Protein AF-A0A9E5P0I9-F1 (afdb_monomer)

Nearest PDB structures (foldseek):
  3jz0-assembly1_B  TM=6.121E-01  e=3.440E-01  Enterococcus faecium
  4ebj-assembly1_B  TM=6.739E-01  e=6.972E-01  Pseudomonas aeruginosa
  4ebk-assembly1_B  TM=6.280E-01  e=1.065E+00  Pseudomonas aeruginosa

Foldseek 3Di:
DDPVLVVVQVVVVVVVVVLFAWPDKDWDDCVVVVNDDPPDDIDMDTDTPDDDPVNPDD

Solvent-accessible surface area (backbone atoms only — not comparable to full-atom values): 3680 Å² total; per-residue (Å²): 91,54,75,67,54,54,52,52,51,51,53,51,50,54,60,47,50,77,78,39,62,67,74,42,79,46,72,38,66,46,39,56,73,56,78,49,61,95,86,52,73,86,46,72,50,76,41,56,82,72,84,54,78,79,77,65,65,127

Sequence (58 aa):
MAENDLKIANELKNRLSEVVQLLDFSVFGSRAKGDADEYSDMDVFLKVERIDRDTKKD

Mean predicted aligned error: 4.51 Å

Structure (mmCIF, N/CA/C/O backbone):
data_AF-A0A9E5P0I9-F1
#
_entry.id   AF-A0A9E5P0I9-F1
#
loop_
_atom_site.group_PDB
_atom_site.id
_atom_site.type_symbol
_atom_site.label_atom_id
_atom_site.label_alt_id
_atom_site.label_comp_id
_atom_site.label_asym_id
_atom_site.label_entity_id
_atom_site.label_seq_id
_atom_site.pdbx_PDB_ins_code
_atom_site.Cartn_x
_atom_site.Cartn_y
_atom_site.Cartn_z
_atom_site.occupancy
_atom_site.B_iso_or_equiv
_atom_site.auth_seq_id
_atom_site.auth_comp_id
_atom_site.auth_asym_id
_atom_site.auth_atom_id
_atom_site.pdbx_PDB_model_num
ATOM 1 N N . MET A 1 1 ? 7.926 -6.368 -9.363 1.00 78.62 1 MET A N 1
ATOM 2 C CA . MET A 1 1 ? 7.835 -5.157 -8.526 1.00 78.62 1 MET A CA 1
ATOM 3 C C . MET A 1 1 ? 9.231 -4.602 -8.295 1.00 78.62 1 MET A C 1
ATOM 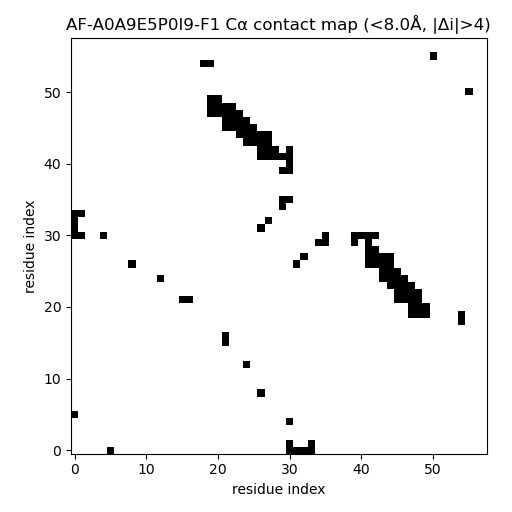5 O O . MET A 1 1 ? 10.110 -5.373 -7.920 1.00 78.62 1 MET A O 1
ATOM 9 N N . ALA A 1 2 ? 9.449 -3.318 -8.575 1.00 88.31 2 ALA A N 1
ATOM 10 C CA . ALA A 1 2 ? 10.738 -2.665 -8.360 1.00 88.31 2 ALA A CA 1
ATOM 11 C C . ALA A 1 2 ? 10.952 -2.328 -6.873 1.00 88.31 2 ALA A C 1
ATOM 13 O O . ALA A 1 2 ? 10.003 -2.246 -6.096 1.00 88.31 2 ALA A O 1
ATOM 14 N N . GLU A 1 3 ? 12.199 -2.082 -6.465 1.00 90.12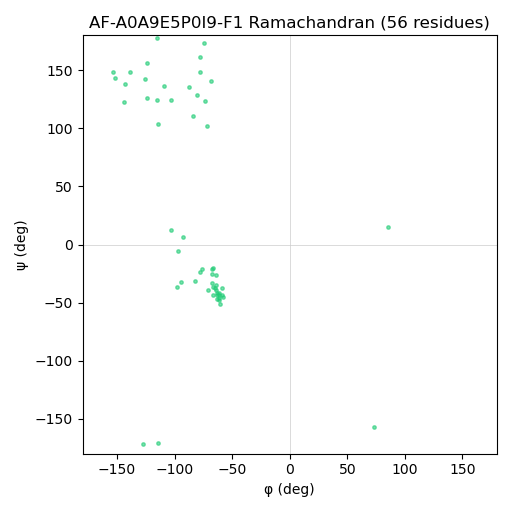 3 GLU A N 1
ATOM 15 C CA . GLU A 1 3 ? 12.510 -1.714 -5.074 1.00 90.12 3 GLU A CA 1
ATOM 16 C C . GLU A 1 3 ? 11.781 -0.430 -4.639 1.00 90.12 3 GLU A C 1
ATOM 18 O O . GLU A 1 3 ? 11.305 -0.329 -3.508 1.00 90.12 3 GLU A O 1
ATOM 23 N N . ASN A 1 4 ? 11.649 0.541 -5.549 1.00 91.19 4 ASN A N 1
ATOM 24 C CA . ASN A 1 4 ? 10.946 1.790 -5.268 1.00 91.19 4 ASN A CA 1
ATOM 25 C C . ASN A 1 4 ? 9.440 1.574 -5.042 1.00 91.19 4 ASN A C 1
ATOM 27 O O . ASN A 1 4 ? 8.865 2.191 -4.151 1.00 91.19 4 ASN A O 1
ATOM 31 N N . ASP A 1 5 ? 8.821 0.648 -5.778 1.00 93.62 5 ASP A N 1
ATOM 32 C CA . ASP A 1 5 ? 7.410 0.291 -5.582 1.00 93.62 5 ASP A CA 1
ATOM 33 C C . ASP A 1 5 ? 7.178 -0.266 -4.184 1.00 93.62 5 ASP A C 1
ATOM 35 O O . ASP A 1 5 ? 6.226 0.108 -3.506 1.00 93.62 5 ASP A O 1
ATOM 39 N N . LEU A 1 6 ? 8.082 -1.136 -3.730 1.00 93.81 6 LEU A N 1
ATOM 40 C CA . LEU A 1 6 ? 7.992 -1.725 -2.404 1.00 93.81 6 LEU A CA 1
ATOM 41 C C . LEU A 1 6 ? 8.118 -0.654 -1.312 1.00 93.81 6 LEU A C 1
ATOM 43 O O . LEU A 1 6 ? 7.399 -0.705 -0.315 1.00 93.81 6 LEU A O 1
ATOM 47 N N . LYS A 1 7 ? 9.000 0.336 -1.499 1.00 96.12 7 LYS A N 1
ATOM 48 C CA . LYS A 1 7 ? 9.132 1.477 -0.578 1.00 96.12 7 LYS A CA 1
ATOM 49 C C . LYS A 1 7 ? 7.850 2.305 -0.525 1.00 96.12 7 LYS A C 1
ATOM 51 O O . LYS A 1 7 ? 7.367 2.580 0.570 1.00 96.12 7 LYS A O 1
ATOM 56 N N . ILE A 1 8 ? 7.277 2.639 -1.682 1.00 95.44 8 ILE A N 1
ATOM 57 C CA . ILE A 1 8 ? 6.018 3.393 -1.777 1.00 95.44 8 ILE A CA 1
ATOM 58 C C . ILE A 1 8 ? 4.872 2.619 -1.113 1.00 95.44 8 ILE A C 1
ATOM 60 O O . ILE A 1 8 ? 4.156 3.175 -0.283 1.00 95.44 8 ILE A O 1
ATOM 64 N N . ALA A 1 9 ? 4.731 1.329 -1.422 1.00 96.44 9 ALA A N 1
ATOM 65 C CA . ALA A 1 9 ? 3.689 0.476 -0.862 1.00 96.44 9 ALA A CA 1
ATOM 66 C C . ALA A 1 9 ? 3.795 0.358 0.668 1.00 96.44 9 ALA A C 1
ATOM 68 O O . ALA A 1 9 ? 2.784 0.435 1.364 1.00 96.44 9 ALA A O 1
ATOM 69 N N . ASN A 1 10 ? 5.013 0.216 1.202 1.00 96.81 10 ASN A N 1
ATOM 70 C CA . ASN A 1 10 ? 5.242 0.160 2.646 1.00 96.81 10 ASN A CA 1
ATOM 71 C C . ASN A 1 10 ? 4.929 1.489 3.338 1.00 96.81 10 ASN A C 1
ATOM 73 O O . ASN A 1 10 ? 4.278 1.489 4.379 1.00 96.81 10 ASN A O 1
ATOM 77 N N . GLU A 1 11 ? 5.350 2.614 2.761 1.00 97.75 11 GLU A N 1
ATOM 78 C CA . GLU A 1 11 ? 5.047 3.936 3.313 1.00 97.75 11 GLU A CA 1
ATOM 79 C C . GLU A 1 11 ? 3.536 4.204 3.320 1.00 97.75 11 GLU A C 1
ATOM 81 O O . GLU A 1 11 ? 2.983 4.648 4.327 1.00 97.75 11 GLU A O 1
ATOM 86 N N . LEU A 1 12 ? 2.844 3.861 2.231 1.00 96.88 12 LEU A N 1
ATOM 87 C CA . LEU A 1 12 ? 1.390 3.971 2.150 1.00 96.88 12 LEU A CA 1
ATOM 88 C C . LEU A 1 12 ? 0.699 3.080 3.190 1.00 96.88 12 LEU A C 1
ATOM 90 O O . LEU A 1 12 ? -0.196 3.544 3.896 1.00 96.88 12 LEU A O 1
ATOM 94 N N . LYS A 1 13 ? 1.134 1.822 3.328 1.00 97.12 13 LYS A N 1
ATOM 95 C CA . LYS A 1 13 ? 0.614 0.892 4.339 1.00 97.12 13 LYS A CA 1
ATOM 96 C C . LYS A 1 13 ? 0.788 1.445 5.754 1.00 97.12 13 LYS A C 1
ATOM 98 O O . LYS A 1 13 ? -0.159 1.382 6.534 1.00 97.12 13 LYS A O 1
ATOM 103 N N . ASN A 1 14 ? 1.962 1.991 6.074 1.00 97.25 14 ASN A N 1
ATOM 104 C CA . ASN A 1 14 ? 2.240 2.568 7.389 1.00 97.25 14 ASN A CA 1
ATOM 105 C C . ASN A 1 14 ? 1.285 3.730 7.685 1.00 97.25 14 ASN A C 1
ATOM 107 O O . ASN A 1 14 ? 0.582 3.691 8.690 1.00 97.25 14 ASN A O 1
ATOM 111 N N . ARG A 1 15 ? 1.160 4.694 6.765 1.00 96.06 15 ARG A N 1
ATOM 112 C CA . ARG A 1 15 ? 0.237 5.832 6.923 1.00 96.06 15 ARG A CA 1
ATOM 113 C C . ARG A 1 15 ? -1.216 5.396 7.082 1.00 96.06 15 ARG A C 1
ATOM 115 O O . ARG A 1 15 ? -1.924 5.908 7.938 1.00 96.06 15 ARG A O 1
ATOM 122 N N . LEU A 1 16 ? -1.671 4.429 6.286 1.00 93.88 16 LEU A N 1
ATOM 123 C CA . LEU A 1 16 ? -3.046 3.931 6.380 1.00 93.88 16 LEU A CA 1
ATOM 124 C C . LEU A 1 16 ? -3.296 3.181 7.692 1.00 93.88 16 LEU A C 1
ATOM 126 O O . LEU A 1 16 ? -4.390 3.281 8.241 1.00 93.88 16 LEU A O 1
ATOM 130 N N . SER A 1 17 ? -2.287 2.493 8.235 1.00 94.50 17 SER A N 1
ATOM 131 C CA . SER A 1 17 ? -2.402 1.798 9.524 1.00 94.50 17 SER A CA 1
ATOM 132 C C . SER A 1 17 ? -2.575 2.728 10.730 1.00 94.50 17 SER A C 1
ATOM 134 O O . SER A 1 17 ? -3.081 2.293 11.760 1.00 94.50 17 SER A O 1
ATOM 136 N N . GLU A 1 18 ? -2.204 4.004 10.601 1.00 94.19 18 GLU A N 1
ATOM 137 C CA . GLU A 1 18 ? -2.433 5.024 11.634 1.00 94.19 18 GLU A CA 1
ATOM 138 C C . GLU A 1 18 ? -3.883 5.530 11.648 1.00 94.19 18 GLU A C 1
ATOM 140 O O . GLU A 1 18 ? -4.357 6.023 12.670 1.00 94.19 18 GLU A O 1
ATOM 145 N N . VAL A 1 19 ? -4.593 5.403 10.523 1.00 91.00 19 VAL A N 1
ATOM 146 C CA . VAL A 1 19 ? -5.966 5.904 10.351 1.00 91.00 19 VAL A CA 1
ATOM 147 C C . VAL A 1 19 ? -6.997 4.794 10.552 1.00 91.00 19 VAL A C 1
ATOM 149 O O . VAL A 1 19 ? -8.074 5.034 11.095 1.00 91.00 19 VAL A O 1
ATOM 152 N N . VAL A 1 20 ? -6.681 3.571 10.119 1.00 91.81 20 VAL A N 1
ATOM 153 C CA . VAL A 1 20 ? -7.588 2.417 10.151 1.00 91.81 20 VAL A CA 1
ATOM 154 C C . VAL A 1 20 ? -6.869 1.142 10.575 1.00 91.81 20 VAL A C 1
ATOM 156 O O . VAL A 1 20 ? -5.712 0.905 10.233 1.00 91.81 20 VAL A O 1
ATOM 159 N N . GLN A 1 21 ? -7.594 0.246 11.246 1.00 94.25 21 GLN A N 1
ATOM 160 C CA . GLN A 1 21 ? -7.093 -1.095 11.530 1.00 94.25 21 GLN A CA 1
ATOM 161 C C . GLN A 1 21 ? -7.062 -1.935 10.245 1.00 94.25 21 GLN A C 1
ATOM 163 O O . GLN A 1 21 ? -8.089 -2.447 9.783 1.00 94.25 21 GLN A O 1
ATOM 168 N N . LEU A 1 22 ? -5.866 -2.076 9.669 1.00 95.94 22 LEU A N 1
ATOM 169 C CA . LEU A 1 22 ? -5.619 -2.897 8.485 1.00 95.94 22 LEU A CA 1
ATOM 170 C C . LEU A 1 22 ? -5.653 -4.389 8.840 1.00 95.94 22 LEU A C 1
ATOM 172 O O . LEU A 1 22 ? -4.885 -4.862 9.674 1.00 95.94 22 LEU A O 1
ATOM 176 N N . LEU A 1 23 ? -6.519 -5.137 8.160 1.00 96.62 23 LEU A N 1
ATOM 177 C CA . LEU A 1 23 ? -6.564 -6.601 8.195 1.00 96.62 23 LEU A CA 1
ATOM 178 C C . LEU A 1 23 ? -5.760 -7.220 7.048 1.00 96.62 23 LEU A C 1
ATOM 180 O O . LEU A 1 23 ? -5.219 -8.310 7.203 1.00 96.62 23 LEU A O 1
ATOM 184 N N . ASP A 1 24 ? -5.712 -6.542 5.900 1.00 97.06 24 ASP A N 1
ATOM 185 C CA . ASP A 1 24 ? -4.925 -6.947 4.737 1.00 97.06 24 ASP A CA 1
ATOM 186 C C . ASP A 1 24 ? -4.557 -5.726 3.881 1.00 97.06 24 ASP A C 1
ATOM 188 O O . ASP A 1 24 ? -5.316 -4.755 3.799 1.00 97.06 24 ASP A O 1
ATOM 192 N N . PHE A 1 25 ? -3.396 -5.791 3.236 1.00 97.12 25 PHE A N 1
ATOM 193 C CA . PHE A 1 25 ? -2.893 -4.793 2.301 1.00 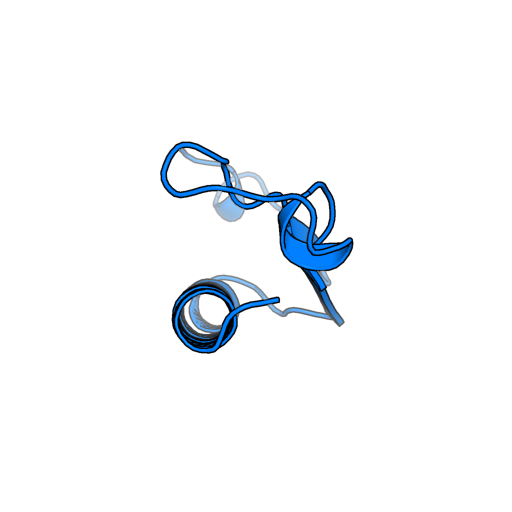97.12 25 PHE A CA 1
ATOM 194 C C . PHE A 1 25 ? -2.132 -5.509 1.193 1.00 97.12 25 PHE A C 1
ATOM 196 O O . PHE A 1 25 ? -1.153 -6.207 1.464 1.00 97.12 25 PHE A O 1
ATOM 203 N N . SER A 1 26 ? -2.549 -5.309 -0.052 1.00 96.56 26 SER A N 1
ATOM 204 C CA . SER A 1 26 ? -1.926 -5.964 -1.198 1.00 96.56 26 SER A CA 1
ATOM 205 C C . SER A 1 26 ? -1.878 -5.034 -2.406 1.00 96.56 26 SER A C 1
ATOM 207 O O . SER A 1 26 ? -2.844 -4.330 -2.699 1.00 96.56 26 SER A O 1
ATOM 209 N N . VAL A 1 27 ? -0.745 -5.050 -3.110 1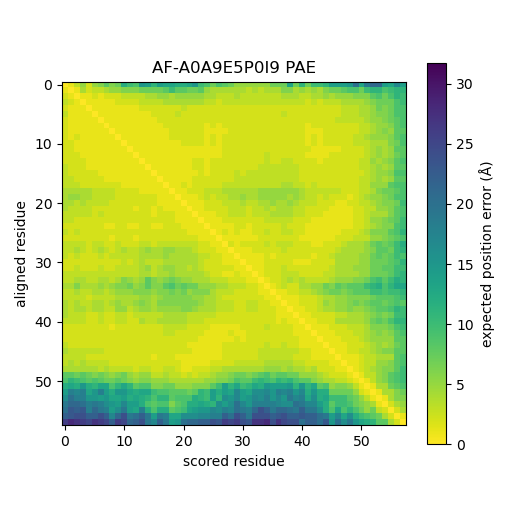.00 96.25 27 VAL A N 1
ATOM 210 C CA . VAL A 1 27 ? -0.561 -4.350 -4.388 1.00 96.25 27 VAL A CA 1
ATOM 211 C C . VAL A 1 27 ? -1.021 -5.267 -5.514 1.00 96.25 27 VAL A C 1
ATOM 213 O O . VAL A 1 27 ? -0.665 -6.447 -5.545 1.00 96.25 27 VAL A O 1
ATOM 216 N N . PHE A 1 28 ? -1.775 -4.714 -6.454 1.00 94.38 28 PHE A N 1
ATOM 217 C CA . PHE A 1 28 ? -2.271 -5.413 -7.633 1.00 94.38 28 PHE A CA 1
ATOM 218 C C . PHE A 1 28 ? -1.916 -4.633 -8.906 1.00 94.38 28 PHE A C 1
ATOM 220 O O . PHE A 1 28 ? -1.103 -3.711 -8.883 1.00 94.38 28 PHE A O 1
ATOM 227 N N . GLY A 1 29 ? -2.460 -5.059 -10.045 1.00 93.62 29 GLY A N 1
ATOM 228 C CA . GLY A 1 29 ? -2.216 -4.386 -11.319 1.00 93.62 29 GLY A CA 1
ATOM 229 C C . GLY A 1 29 ? -0.810 -4.625 -11.875 1.00 93.62 29 GLY A C 1
ATOM 230 O O . GLY A 1 29 ? -0.167 -5.642 -11.586 1.00 93.62 29 GLY A O 1
ATOM 231 N N . SER A 1 30 ? -0.358 -3.706 -12.725 1.00 94.12 30 SER A N 1
ATOM 232 C CA . SER A 1 30 ? 0.863 -3.878 -13.520 1.00 94.12 30 SER A CA 1
ATOM 233 C C . SER A 1 30 ? 2.134 -3.951 -12.663 1.00 94.12 30 SER A C 1
ATOM 235 O O . SER A 1 30 ? 3.023 -4.777 -12.884 1.00 94.12 30 SER A O 1
ATOM 237 N N . ARG A 1 31 ? 2.204 -3.171 -11.576 1.00 94.31 31 ARG A N 1
ATOM 238 C CA . ARG A 1 31 ? 3.365 -3.180 -10.661 1.00 94.31 31 ARG A CA 1
ATO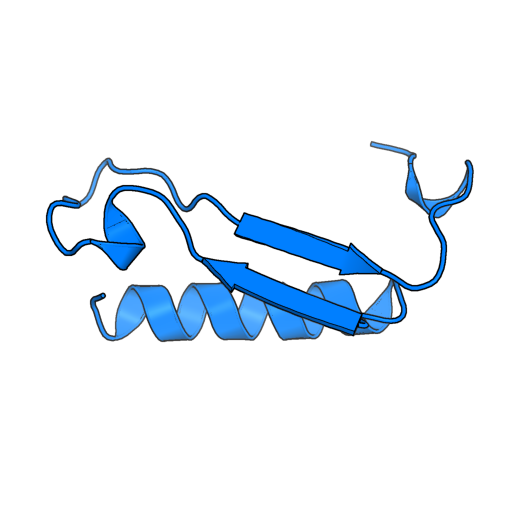M 239 C C . ARG A 1 31 ? 3.553 -4.525 -9.955 1.00 94.31 31 ARG A C 1
ATOM 241 O O . ARG A 1 31 ? 4.689 -4.971 -9.748 1.00 94.31 31 ARG A O 1
ATOM 248 N N . ALA A 1 32 ? 2.451 -5.204 -9.633 1.00 93.50 32 ALA A N 1
ATOM 249 C CA . ALA A 1 32 ? 2.483 -6.548 -9.065 1.00 93.50 32 ALA A CA 1
ATOM 250 C C . ALA A 1 32 ? 2.916 -7.603 -10.097 1.00 93.50 32 ALA A C 1
ATOM 252 O O . ALA A 1 32 ? 3.693 -8.497 -9.765 1.00 93.50 32 ALA A O 1
ATOM 253 N N . LYS A 1 33 ? 2.463 -7.477 -11.352 1.00 93.56 33 LYS A N 1
ATOM 254 C CA . LYS A 1 33 ? 2.793 -8.405 -12.449 1.00 93.56 33 LYS A CA 1
ATOM 255 C C . LYS A 1 33 ? 4.199 -8.207 -13.020 1.00 93.56 33 LYS A C 1
ATOM 257 O O . LYS A 1 33 ? 4.751 -9.141 -13.593 1.00 93.56 33 LYS A O 1
ATOM 262 N N . GLY A 1 34 ? 4.792 -7.031 -12.816 1.00 88.75 34 GLY A N 1
ATOM 263 C CA . GLY A 1 34 ? 6.135 -6.701 -13.296 1.00 88.75 34 GLY A CA 1
ATOM 264 C C . GLY A 1 34 ? 6.181 -6.179 -14.733 1.00 88.75 34 GLY A C 1
ATOM 265 O O . GLY A 1 34 ? 7.263 -6.138 -15.306 1.00 88.75 34 GLY A O 1
ATOM 266 N N . ASP A 1 35 ? 5.042 -5.778 -15.296 1.00 91.56 35 ASP A N 1
ATOM 267 C CA . ASP A 1 35 ? 4.897 -5.154 -16.619 1.00 91.56 35 ASP A CA 1
ATOM 268 C C . ASP A 1 35 ? 4.669 -3.629 -16.538 1.00 91.56 35 ASP A C 1
ATOM 270 O O . ASP A 1 35 ? 4.315 -2.999 -17.530 1.00 91.56 35 ASP A O 1
ATOM 274 N N . ALA A 1 36 ? 4.878 -3.032 -15.360 1.00 92.44 36 ALA A N 1
ATOM 275 C CA . ALA A 1 36 ? 4.776 -1.592 -15.137 1.00 92.44 36 ALA A CA 1
ATOM 276 C C . ALA A 1 36 ? 5.998 -0.808 -15.640 1.00 92.44 36 ALA A C 1
ATOM 278 O O . ALA A 1 36 ? 7.138 -1.268 -15.554 1.00 92.44 36 ALA A O 1
ATOM 279 N N . ASP A 1 37 ? 5.741 0.426 -16.063 1.00 91.50 37 ASP A N 1
ATOM 280 C CA . ASP A 1 37 ? 6.726 1.446 -16.414 1.00 91.50 37 ASP A CA 1
ATOM 281 C C . ASP A 1 37 ? 6.683 2.647 -15.443 1.00 91.50 37 ASP A C 1
ATOM 283 O O . ASP A 1 37 ? 6.041 2.615 -14.386 1.00 91.50 37 ASP A O 1
ATOM 287 N N . GLU A 1 38 ? 7.405 3.719 -15.779 1.00 90.00 38 GLU A N 1
ATOM 288 C CA . GLU A 1 38 ? 7.483 4.929 -14.953 1.00 90.00 38 GLU A CA 1
ATOM 289 C C . GLU A 1 38 ? 6.163 5.716 -14.868 1.00 90.00 38 GLU A C 1
ATOM 291 O O . GLU A 1 38 ? 5.967 6.445 -13.897 1.00 90.00 38 GLU A O 1
ATOM 296 N N . TYR A 1 39 ? 5.245 5.532 -15.824 1.00 91.75 39 TYR A N 1
ATOM 297 C CA . TYR A 1 39 ? 3.946 6.217 -15.876 1.00 91.75 39 TYR A CA 1
ATOM 298 C C . TYR A 1 39 ? 2.802 5.382 -15.296 1.00 91.75 39 TYR A C 1
ATOM 300 O O . TYR A 1 39 ? 1.677 5.862 -15.195 1.00 91.75 39 TYR A O 1
ATOM 308 N N . SER A 1 40 ? 3.069 4.129 -14.934 1.00 93.44 40 SER A N 1
ATOM 309 C CA . SER A 1 40 ? 2.064 3.218 -14.396 1.00 93.44 40 SER A CA 1
ATOM 310 C C . SER A 1 40 ? 1.594 3.648 -13.001 1.00 93.44 40 SER A C 1
ATOM 312 O O . SER A 1 40 ? 2.398 4.019 -12.150 1.00 93.44 40 SER A O 1
ATOM 314 N N . ASP A 1 41 ? 0.306 3.517 -12.704 1.00 94.12 41 ASP A N 1
ATOM 315 C CA . ASP A 1 41 ? -0.207 3.750 -11.350 1.00 94.12 41 ASP A CA 1
ATOM 316 C C . ASP A 1 41 ? 0.143 2.593 -10.392 1.00 94.12 41 ASP A C 1
ATOM 318 O O . ASP A 1 41 ? 0.716 1.569 -10.782 1.00 94.12 41 ASP A O 1
ATOM 322 N N . MET A 1 42 ? -0.160 2.760 -9.101 1.00 94.56 42 MET A N 1
ATOM 323 C CA . MET A 1 42 ? -0.082 1.690 -8.103 1.00 94.56 42 MET A CA 1
ATOM 324 C C . MET A 1 42 ? -1.475 1.367 -7.569 1.00 94.56 42 MET A C 1
ATOM 326 O O . MET A 1 42 ? -2.003 2.079 -6.717 1.00 94.56 42 MET A O 1
ATOM 330 N N . ASP A 1 43 ? -2.035 0.251 -8.028 1.00 95.50 43 ASP A N 1
ATOM 331 C CA . ASP A 1 43 ? -3.312 -0.251 -7.534 1.00 95.50 43 ASP A CA 1
ATOM 332 C C . ASP A 1 43 ? -3.127 -0.997 -6.211 1.00 95.50 43 ASP A C 1
ATOM 334 O O . ASP A 1 43 ? -2.312 -1.920 -6.105 1.00 95.50 43 ASP A O 1
ATOM 338 N N . VAL A 1 44 ? -3.920 -0.636 -5.203 1.00 96.00 44 VAL A N 1
ATOM 339 C CA . VAL A 1 44 ? -3.901 -1.280 -3.885 1.00 96.00 44 VAL A CA 1
ATOM 340 C C . VAL A 1 44 ? -5.288 -1.7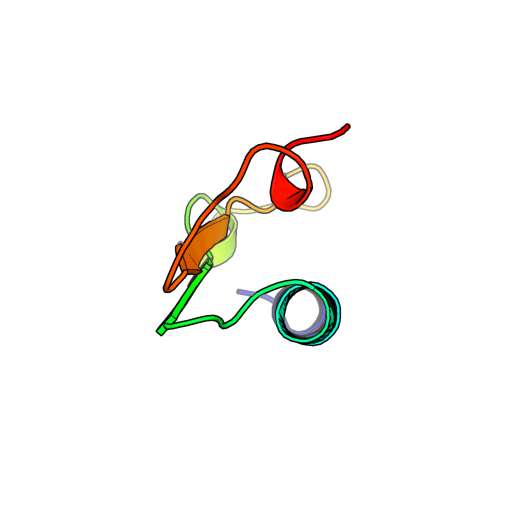56 -3.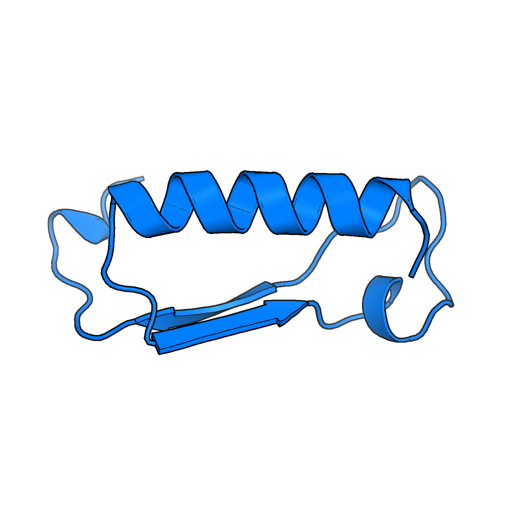482 1.00 96.00 44 VAL A C 1
ATOM 342 O O . VAL A 1 44 ? -6.297 -1.094 -3.712 1.00 96.00 44 VAL A O 1
ATOM 345 N N . PHE A 1 45 ? -5.331 -2.911 -2.832 1.00 95.38 45 PHE A N 1
ATOM 346 C CA . PHE A 1 45 ? -6.506 -3.401 -2.129 1.00 95.38 45 PHE A CA 1
ATOM 347 C C . PHE A 1 45 ? -6.249 -3.328 -0.632 1.00 95.38 45 PHE A C 1
ATOM 349 O O . PHE A 1 45 ? -5.192 -3.743 -0.145 1.00 95.38 45 PHE A O 1
ATOM 356 N N . LEU A 1 46 ? -7.255 -2.856 0.093 1.00 94.94 46 LEU A N 1
ATOM 357 C CA . LEU A 1 46 ? -7.230 -2.746 1.539 1.00 94.94 46 LEU A CA 1
ATOM 358 C C . LEU A 1 46 ? -8.412 -3.505 2.115 1.00 94.94 46 LEU A C 1
ATOM 360 O O . LEU A 1 46 ? -9.566 -3.232 1.779 1.00 94.94 46 LEU A O 1
ATOM 364 N N . LYS A 1 47 ? -8.125 -4.422 3.033 1.00 95.25 47 LYS A N 1
ATOM 365 C CA . LYS A 1 47 ? -9.135 -4.971 3.928 1.00 95.25 47 LYS A CA 1
ATOM 366 C C . LYS A 1 47 ? -8.941 -4.319 5.279 1.00 95.25 47 LYS A C 1
ATOM 368 O O . LYS A 1 47 ? -7.859 -4.393 5.853 1.00 95.25 47 LYS A O 1
ATOM 373 N N . VAL A 1 48 ? -9.994 -3.711 5.795 1.00 95.31 48 VAL A N 1
ATOM 374 C CA . VAL A 1 48 ? -9.977 -3.036 7.093 1.00 95.31 48 VAL A CA 1
ATOM 375 C C . VAL A 1 48 ? -11.070 -3.608 7.974 1.00 95.31 48 VAL A C 1
ATOM 377 O O . VAL A 1 48 ? -12.041 -4.173 7.470 1.00 95.31 48 VAL A O 1
ATOM 380 N N . GLU A 1 49 ? -10.906 -3.492 9.287 1.00 93.69 49 GLU A N 1
ATOM 381 C CA . GLU A 1 49 ? -11.897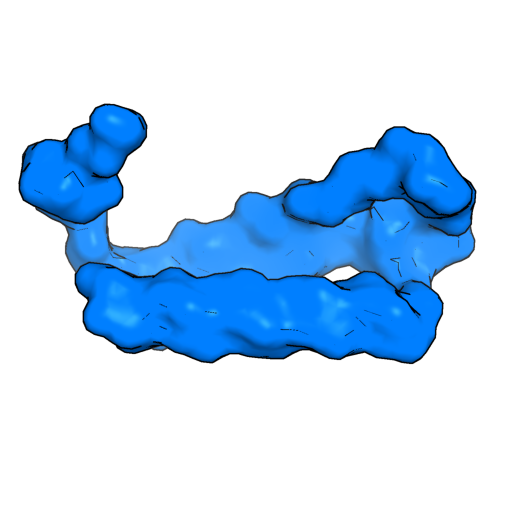 -4.014 10.230 1.00 93.69 49 GLU A CA 1
ATOM 382 C C . GLU A 1 49 ? -13.249 -3.306 10.083 1.00 93.69 49 GLU A C 1
ATOM 384 O O . GLU A 1 49 ? -14.301 -3.947 10.083 1.00 93.69 49 GLU A O 1
ATOM 389 N N . ARG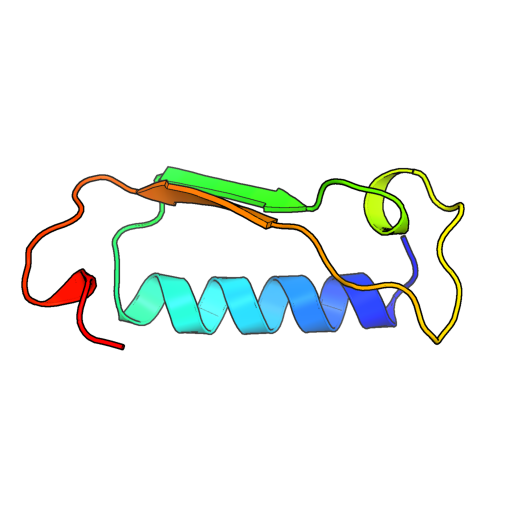 A 1 50 ? -13.223 -1.983 9.901 1.00 89.75 50 ARG A N 1
ATOM 390 C CA . ARG A 1 50 ? -14.416 -1.159 9.731 1.00 89.75 50 ARG A CA 1
ATOM 391 C C . ARG A 1 50 ? -14.099 0.076 8.895 1.00 89.75 50 ARG A C 1
ATOM 393 O O . ARG A 1 50 ? -13.039 0.670 9.041 1.00 89.75 50 ARG A O 1
ATOM 400 N N . ILE A 1 51 ? -15.056 0.470 8.057 1.00 84.69 51 ILE A N 1
ATOM 401 C CA . ILE A 1 51 ? -15.100 1.783 7.406 1.00 84.69 51 ILE A CA 1
ATOM 402 C C . ILE A 1 51 ? -16.333 2.497 7.948 1.00 84.69 51 ILE A C 1
ATOM 404 O O . ILE A 1 51 ? -17.443 1.962 7.872 1.00 84.69 51 ILE A O 1
ATOM 408 N N . ASP A 1 52 ? -16.158 3.688 8.505 1.00 80.19 52 ASP A N 1
ATOM 409 C CA . ASP A 1 52 ? -17.260 4.558 8.911 1.00 80.19 52 ASP A CA 1
ATOM 410 C C . ASP A 1 52 ? -17.286 5.862 8.097 1.00 80.19 52 ASP A C 1
ATOM 412 O O . ASP A 1 52 ? -16.473 6.080 7.198 1.00 80.19 52 ASP A O 1
ATOM 416 N N . ARG A 1 53 ? -18.286 6.714 8.358 1.00 74.62 53 ARG A N 1
ATOM 417 C CA . ARG A 1 53 ? -18.447 7.986 7.635 1.00 74.62 53 ARG A CA 1
ATOM 418 C C . ARG A 1 53 ? -17.301 8.963 7.874 1.00 74.62 53 ARG A C 1
ATOM 420 O O . ARG A 1 53 ? -17.087 9.803 7.008 1.00 74.62 53 ARG A O 1
ATOM 427 N N . ASP A 1 54 ? -16.612 8.871 9.005 1.00 70.69 54 ASP A N 1
ATOM 428 C CA . ASP A 1 54 ? -15.512 9.775 9.335 1.00 70.69 54 ASP A CA 1
ATOM 429 C C . ASP A 1 54 ? -14.215 9.320 8.657 1.00 70.69 54 ASP A C 1
ATOM 431 O O . ASP A 1 54 ? -13.449 10.151 8.184 1.00 70.69 54 ASP A O 1
ATOM 435 N N . THR A 1 55 ? -14.053 8.009 8.466 1.00 64.62 55 THR A N 1
ATOM 436 C CA . THR A 1 55 ? -12.997 7.401 7.641 1.00 64.62 55 THR A CA 1
ATOM 437 C C . THR A 1 55 ? -13.167 7.712 6.145 1.00 64.62 55 THR A C 1
ATOM 439 O O . THR A 1 55 ? -12.209 7.673 5.383 1.00 64.62 55 THR A O 1
ATOM 442 N N . LYS A 1 56 ? -14.397 7.997 5.695 1.00 59.78 56 LYS A N 1
ATOM 443 C CA . LYS A 1 56 ? -14.744 8.184 4.275 1.00 59.78 56 LYS A CA 1
ATOM 444 C C . LYS A 1 56 ? -14.679 9.641 3.792 1.00 59.78 56 LYS A C 1
ATOM 446 O O . LYS A 1 56 ? -15.157 9.919 2.697 1.00 59.78 56 LYS A O 1
ATOM 451 N N . LYS A 1 57 ? -14.211 10.589 4.607 1.00 51.88 57 LYS A N 1
ATOM 452 C CA . LYS A 1 57 ? -14.149 11.994 4.183 1.00 51.88 57 LYS A CA 1
ATOM 453 C C . LYS A 1 57 ? -12.867 12.256 3.395 1.00 51.88 57 LYS A C 1
ATOM 455 O O . LYS A 1 57 ? -11.785 12.221 3.973 1.00 51.88 57 LYS A O 1
ATOM 460 N N . ASP A 1 58 ? -13.070 12.483 2.097 1.00 49.19 58 ASP A N 1
ATOM 461 C CA . ASP A 1 58 ? -12.107 13.000 1.117 1.00 49.19 58 ASP A CA 1
ATOM 462 C C . ASP A 1 58 ? -11.570 14.392 1.498 1.00 49.19 58 ASP A C 1
ATOM 464 O O . ASP A 1 58 ? -12.365 15.215 2.023 1.00 49.19 58 ASP A O 1
#

Secondary structure (DSSP, 8-state):
--HHHHHHHHHHHHHHHHHS-EEEEEEEHHHHHT---TT---EEEEEES---TTTT--

pLDDT: mean 90.13, std 10.71, range [49.19, 97.75]

Radius of gyration: 12.73 Å; Cα contacts (8 Å, |Δi|>4): 61; chains: 1; bounding box: 31×21×28 Å